Protein AF-A0A2D4NR99-F1 (afdb_monomer_lite)

Radius of gyration: 24.44 Å; chains: 1; bounding box: 65×51×47 Å

InterPro domains:
  IPR013087 Zinc finger C2H2-type [SM00355] (1-22)
  IPR013087 Zinc finger C2H2-type [SM00355] (32-54)
  IPR013087 Zinc finger C2H2-type [SM00355] (78-101)
  IPR013087 Zinc finger C2H2-type [SM00355] (124-149)
  IPR038861 Activity-dependent neuroprotector homeobox protein [PTHR15740] (1-154)
  IPR045762 ADNP, zinc finger domain [PF19627] (1-54)

Sequence (158 aa):
CSLCKFSSKFLNSFKNHLTRYHEDEMDQEIVVPCPECSFASQSKIVGKHLRMFHSKKKIQNYSVSGGMRQFRNDAVNFVCQKCQFTDMLYYNTKKHVLVSHFQNLISAYFEERPDESEENFTDHYCKKCNAFANSRDSLIYHVLTSEVHKDLENILGR

Organism: Micrurus surinamensis (NCBI:txid129470)

Secondary structure (DSSP, 8-state):
--SSS---SSHHHHHHHHHHHSHHHHSSS-EEE-SSSS-EEEHHHHHHHIIIII--S------SSS------S----EE-SSSS-EESSHHHHHHHHHHHH-HHHHHHHEEEEE-SSSTT-EEEEETTT--EESSHHHHHHHHHH-GGGHHHHHHHT-

pLDDT: mean 79.15, std 15.73, range [34.91, 93.81]

Foldseek 3Di:
DVVDPDDDPDPVVVVVCCCPPVVVVVQQPDWDAQPPDRDIGGPVVSVVVCVPPPPPPPPPDPPPDDDPDDPPDDLDWDAQPVDRDTDSDPLVSLLCLCPPPPVVVCVQQWDWDPDPPDPPQTWIAGPQPRDTDRDPVRSSVCCSPPPSNVVVVVVSVD

Structure (mmCIF, N/CA/C/O backbone):
data_AF-A0A2D4NR99-F1
#
_entry.id   AF-A0A2D4NR99-F1
#
loop_
_atom_site.group_PDB
_atom_site.id
_atom_site.type_symbol
_atom_site.label_atom_id
_atom_site.label_alt_id
_atom_site.label_comp_id
_atom_site.label_asym_id
_atom_site.label_entity_id
_atom_site.label_seq_id
_atom_site.pdbx_PDB_ins_code
_atom_site.Cartn_x
_atom_site.Cartn_y
_atom_site.Cartn_z
_atom_site.occupancy
_atom_site.B_iso_or_equiv
_atom_site.auth_seq_id
_atom_site.auth_comp_id
_atom_site.auth_asym_id
_atom_site.auth_atom_id
_atom_site.pdbx_PDB_model_num
ATOM 1 N N . CYS A 1 1 ? 38.330 -19.361 -7.297 1.00 85.00 1 CYS A N 1
ATOM 2 C CA . CYS A 1 1 ? 37.372 -18.245 -7.285 1.00 85.00 1 CYS A CA 1
ATOM 3 C C . CYS A 1 1 ? 37.623 -17.525 -5.972 1.00 85.00 1 CYS A C 1
ATOM 5 O O . CYS A 1 1 ? 37.909 -18.213 -5.002 1.00 85.00 1 CYS A O 1
ATOM 7 N N . SER A 1 2 ? 37.612 -16.196 -5.918 1.00 82.94 2 SER A N 1
ATOM 8 C CA . SER A 1 2 ? 37.765 -15.479 -4.640 1.00 82.94 2 SER A CA 1
ATOM 9 C C . SER A 1 2 ? 36.504 -15.555 -3.771 1.00 82.94 2 SER A C 1
ATOM 11 O O . SER A 1 2 ? 36.591 -15.359 -2.567 1.00 82.94 2 SER A O 1
ATOM 13 N N . LEU A 1 3 ? 35.358 -15.884 -4.375 1.00 83.25 3 LEU A N 1
ATOM 14 C CA . LEU A 1 3 ? 34.034 -15.881 -3.746 1.00 83.25 3 LEU A CA 1
ATOM 15 C C . LEU A 1 3 ? 33.582 -17.286 -3.297 1.00 83.25 3 LEU A C 1
ATOM 17 O O . LEU A 1 3 ? 32.633 -17.427 -2.533 1.00 83.25 3 LEU A O 1
ATOM 21 N N . CYS A 1 4 ? 34.259 -18.356 -3.744 1.00 89.25 4 CYS A N 1
ATOM 22 C CA . CYS A 1 4 ? 33.939 -19.734 -3.354 1.00 89.25 4 CYS A CA 1
ATOM 23 C C . CYS A 1 4 ? 35.107 -20.720 -3.571 1.00 89.25 4 CYS A C 1
ATOM 25 O O . CYS A 1 4 ? 36.146 -20.382 -4.139 1.00 89.25 4 CYS A O 1
ATOM 27 N N . LYS A 1 5 ? 34.915 -21.991 -3.183 1.00 92.94 5 LYS A N 1
ATOM 28 C CA . LYS A 1 5 ? 35.934 -23.063 -3.261 1.00 92.94 5 LYS A CA 1
ATOM 29 C C . LYS A 1 5 ? 36.246 -23.568 -4.683 1.00 92.94 5 LYS A C 1
ATOM 31 O O . LYS A 1 5 ? 37.073 -24.464 -4.841 1.00 92.94 5 LYS A O 1
ATOM 36 N N . PHE A 1 6 ? 35.602 -23.037 -5.724 1.00 92.62 6 PHE A N 1
ATOM 37 C CA . PHE A 1 6 ? 35.826 -23.477 -7.104 1.00 92.62 6 PHE A CA 1
ATOM 38 C C . PHE A 1 6 ? 37.226 -23.100 -7.615 1.00 92.62 6 PHE A C 1
ATOM 40 O O . PHE A 1 6 ? 37.664 -21.954 -7.482 1.00 92.62 6 PHE A O 1
ATOM 47 N N . SER A 1 7 ? 37.904 -24.029 -8.291 1.00 92.56 7 SER A N 1
ATOM 48 C CA . SER A 1 7 ? 39.161 -23.777 -9.006 1.00 92.56 7 SER A CA 1
ATOM 49 C C . SER A 1 7 ? 39.145 -24.440 -10.385 1.00 92.56 7 SER A C 1
ATOM 51 O O . SER A 1 7 ? 38.479 -25.451 -10.597 1.00 92.56 7 SER A O 1
ATOM 53 N N . SER A 1 8 ? 39.853 -23.855 -11.351 1.00 91.69 8 SER A N 1
ATOM 54 C CA . SER A 1 8 ? 39.979 -24.416 -12.697 1.00 91.69 8 SER A CA 1
ATOM 55 C C . SER A 1 8 ? 41.326 -24.053 -13.312 1.00 91.69 8 SER A C 1
ATOM 57 O O . SER A 1 8 ? 41.854 -22.974 -13.056 1.00 91.69 8 SER A O 1
ATOM 59 N N . LYS A 1 9 ? 41.859 -24.952 -14.147 1.00 92.44 9 LYS A N 1
ATOM 60 C CA . LYS A 1 9 ? 43.091 -24.742 -14.924 1.00 92.44 9 LYS A CA 1
ATOM 61 C C . LYS A 1 9 ? 42.851 -23.988 -16.238 1.00 92.44 9 LYS A C 1
ATOM 63 O O . LYS A 1 9 ? 43.808 -23.549 -16.865 1.00 92.44 9 LYS A O 1
ATOM 68 N N . PHE A 1 10 ? 41.593 -23.838 -16.665 1.00 92.31 10 PHE A N 1
ATOM 69 C CA . PHE A 1 10 ? 41.235 -23.204 -17.934 1.00 92.31 10 PHE A CA 1
ATOM 70 C C . PHE A 1 10 ? 40.494 -21.888 -17.705 1.00 92.31 10 PHE A C 1
ATOM 72 O O . PHE A 1 10 ? 39.453 -21.854 -17.044 1.00 92.31 10 PHE A O 1
ATOM 79 N N . LEU A 1 11 ? 40.973 -20.816 -18.342 1.00 86.81 11 LEU A N 1
ATOM 80 C CA . LEU A 1 11 ? 40.380 -19.481 -18.221 1.00 86.81 11 LEU A CA 1
ATOM 81 C C . LEU A 1 11 ? 38.900 -19.454 -18.637 1.00 86.81 11 LEU A C 1
ATOM 83 O O . LEU A 1 11 ? 38.093 -18.806 -17.979 1.00 86.81 11 LEU A O 1
ATOM 87 N N . ASN A 1 12 ? 38.517 -20.187 -19.687 1.00 87.25 12 ASN A N 1
ATOM 88 C CA . ASN A 1 12 ? 37.127 -20.219 -20.154 1.00 87.25 12 ASN A CA 1
ATOM 89 C C . ASN A 1 12 ? 36.177 -20.882 -19.141 1.00 87.25 12 ASN A C 1
ATOM 91 O O . ASN A 1 12 ? 35.081 -20.389 -18.894 1.00 87.25 12 ASN A O 1
ATOM 95 N N . SER A 1 13 ? 36.622 -21.970 -18.502 1.00 87.50 13 SER A N 1
ATOM 96 C CA . SER A 1 13 ? 35.863 -22.626 -17.429 1.00 87.50 13 SER A CA 1
ATOM 97 C C . SER A 1 13 ? 35.730 -21.724 -16.203 1.00 87.50 13 SER A C 1
ATOM 99 O O . SER A 1 13 ? 34.676 -21.696 -15.573 1.00 87.50 13 SER A O 1
ATOM 101 N N . PHE A 1 14 ? 36.769 -20.943 -15.898 1.00 87.69 14 PHE A N 1
ATOM 102 C CA . PHE A 1 14 ? 36.736 -19.959 -14.822 1.00 87.69 14 PHE A CA 1
ATOM 103 C C . PHE A 1 14 ? 35.761 -18.804 -15.114 1.00 87.69 14 PHE A C 1
ATOM 105 O O . PHE A 1 14 ? 34.932 -18.488 -14.266 1.00 87.69 14 PHE A O 1
ATOM 112 N N . LYS A 1 15 ? 35.774 -18.242 -16.332 1.00 83.75 15 LYS A N 1
ATOM 113 C CA . LYS A 1 15 ? 34.815 -17.206 -16.770 1.00 83.75 15 LYS A CA 1
ATOM 114 C C . LYS A 1 15 ? 33.364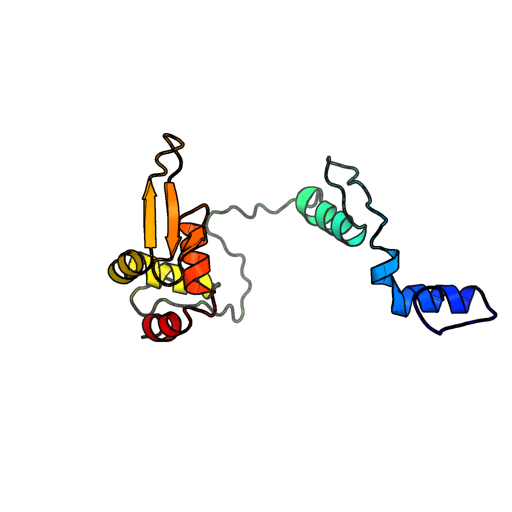 -17.699 -16.747 1.00 83.75 15 LYS A C 1
ATOM 116 O O . LYS A 1 15 ? 32.481 -16.996 -16.265 1.00 83.75 15 LYS A O 1
ATOM 121 N N . ASN A 1 16 ? 33.115 -18.920 -17.223 1.00 86.00 16 ASN A N 1
ATOM 122 C CA . ASN A 1 16 ? 31.781 -19.526 -17.180 1.00 86.00 16 ASN A CA 1
ATOM 123 C C . ASN A 1 16 ? 31.308 -19.796 -15.738 1.00 86.00 16 ASN A C 1
ATOM 125 O O . ASN A 1 16 ? 30.123 -19.709 -15.448 1.00 86.00 16 ASN A O 1
ATOM 129 N N . HIS A 1 17 ? 32.218 -20.114 -14.815 1.00 91.12 17 HIS A N 1
ATOM 130 C CA . HIS A 1 17 ? 31.876 -20.249 -13.400 1.00 91.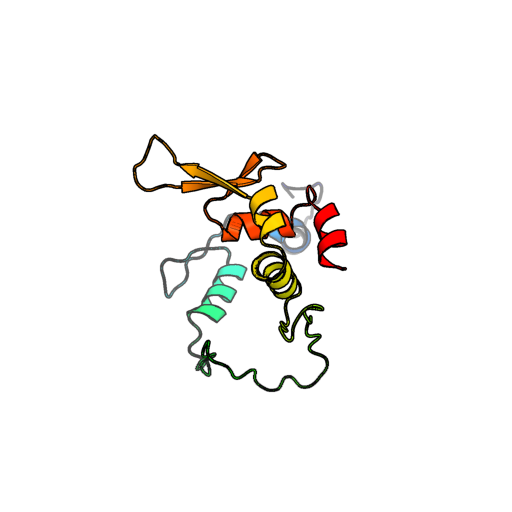12 17 HIS A CA 1
ATOM 131 C C . HIS A 1 17 ? 31.462 -18.906 -12.780 1.00 91.12 17 HIS A C 1
ATOM 133 O O . HIS A 1 17 ? 30.417 -18.843 -12.138 1.00 91.12 17 HIS A O 1
ATOM 139 N N . LEU A 1 18 ? 32.232 -17.838 -13.014 1.00 82.62 18 LEU A N 1
ATOM 140 C CA . LEU A 1 18 ? 31.900 -16.503 -12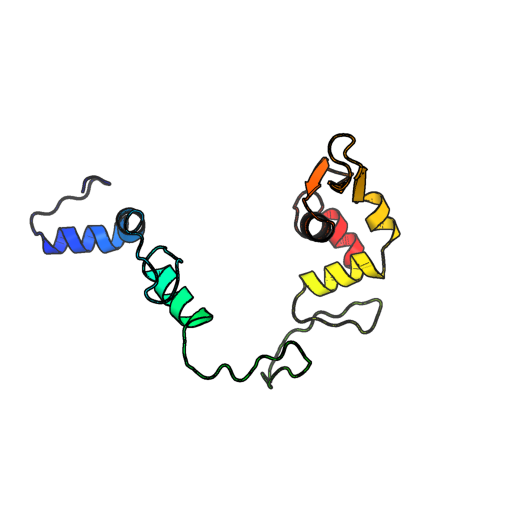.504 1.00 82.62 18 LEU A CA 1
ATOM 141 C C . LEU A 1 18 ? 30.538 -16.028 -13.023 1.00 82.62 18 LEU A C 1
ATOM 143 O O . LEU A 1 18 ? 29.691 -15.634 -12.236 1.00 82.62 18 LEU A O 1
ATOM 147 N N . THR A 1 19 ? 30.291 -16.169 -14.325 1.00 78.75 19 THR A N 1
ATOM 148 C CA . THR A 1 19 ? 29.010 -15.783 -14.946 1.00 78.75 19 THR A CA 1
ATOM 149 C C . THR A 1 19 ? 27.821 -16.636 -14.513 1.00 78.75 19 THR A C 1
ATOM 151 O O . THR A 1 19 ? 26.706 -16.160 -14.551 1.00 78.75 19 THR A O 1
ATOM 154 N N . ARG A 1 20 ? 27.995 -17.895 -14.096 1.00 80.31 20 ARG A N 1
ATOM 155 C CA . ARG A 1 20 ? 26.848 -18.732 -13.685 1.00 80.31 20 ARG A CA 1
ATOM 156 C C . ARG A 1 20 ? 26.511 -18.659 -12.205 1.00 80.31 20 ARG A C 1
ATOM 158 O O . ARG A 1 20 ? 25.369 -18.912 -11.841 1.00 80.31 20 ARG A O 1
ATOM 165 N N . TYR A 1 21 ? 27.510 -18.412 -11.366 1.00 81.62 21 TYR A N 1
ATOM 166 C CA . TYR A 1 21 ? 27.379 -18.546 -9.914 1.00 81.62 21 TYR A CA 1
ATOM 167 C C . TYR A 1 21 ? 27.601 -17.235 -9.165 1.00 81.62 21 TYR A C 1
ATOM 169 O O . TYR A 1 21 ? 27.222 -17.146 -8.004 1.00 81.62 21 TYR A O 1
ATOM 177 N N . HIS A 1 22 ? 28.201 -16.240 -9.820 1.00 83.06 22 HIS A N 1
ATOM 178 C CA . HIS A 1 22 ? 28.567 -14.957 -9.230 1.00 83.06 22 HIS A CA 1
ATOM 179 C C . HIS A 1 22 ? 28.227 -13.774 -10.162 1.00 83.06 22 HIS A C 1
ATOM 181 O O . HIS A 1 22 ? 28.776 -12.693 -9.975 1.00 83.06 22 HIS A O 1
ATOM 187 N N . GLU A 1 23 ? 27.348 -13.950 -11.169 1.00 65.31 23 GLU A N 1
ATOM 188 C CA . GLU A 1 23 ? 26.943 -12.862 -12.090 1.00 65.31 23 GLU A CA 1
ATOM 189 C C . GLU A 1 23 ? 26.413 -11.663 -11.304 1.00 65.31 23 GLU A C 1
ATOM 191 O O . GLU A 1 23 ? 26.824 -10.530 -11.538 1.00 65.31 23 GLU A O 1
ATOM 196 N N . ASP A 1 24 ? 25.578 -11.945 -10.299 1.00 58.62 24 ASP A N 1
ATOM 197 C CA . ASP A 1 24 ? 24.974 -10.934 -9.440 1.00 58.62 24 ASP A CA 1
ATOM 198 C C . ASP A 1 24 ? 26.012 -10.192 -8.587 1.00 58.62 24 ASP A C 1
ATOM 200 O O . ASP A 1 24 ? 25.815 -9.020 -8.297 1.00 58.62 24 ASP A O 1
ATOM 204 N N . GLU A 1 25 ? 27.126 -10.824 -8.200 1.00 56.66 25 GLU A N 1
ATOM 205 C CA . GLU A 1 25 ? 28.197 -10.200 -7.400 1.00 56.66 25 GLU A CA 1
ATOM 206 C C . GLU A 1 25 ? 29.191 -9.415 -8.272 1.00 56.66 25 GLU A C 1
ATOM 208 O O . GLU A 1 25 ? 29.762 -8.427 -7.819 1.00 56.66 25 GLU A O 1
ATOM 213 N N . MET A 1 26 ? 29.375 -9.814 -9.535 1.00 56.12 26 MET A N 1
ATOM 214 C CA . MET A 1 26 ? 30.313 -9.180 -10.468 1.00 56.12 26 MET A CA 1
ATOM 215 C C . MET A 1 26 ? 29.710 -7.954 -11.183 1.00 56.12 26 MET A C 1
ATOM 217 O O . MET A 1 26 ? 30.441 -7.027 -11.529 1.00 56.12 26 MET A O 1
ATOM 221 N N . ASP A 1 27 ? 28.386 -7.928 -11.372 1.00 55.97 27 ASP A N 1
ATOM 222 C CA . ASP A 1 27 ? 27.641 -6.807 -11.973 1.00 55.97 27 ASP A CA 1
ATOM 223 C C . ASP A 1 27 ? 27.285 -5.692 -10.965 1.00 55.97 27 ASP A C 1
ATOM 225 O O . ASP A 1 27 ? 26.773 -4.640 -11.359 1.00 55.97 27 ASP A O 1
ATOM 229 N N . GLN A 1 28 ? 27.534 -5.889 -9.665 1.00 55.88 28 GLN A N 1
ATOM 230 C CA . GLN A 1 28 ? 27.124 -4.942 -8.620 1.00 55.88 28 GLN A CA 1
ATOM 231 C C . GLN A 1 28 ? 27.897 -3.612 -8.641 1.00 55.88 28 GLN A C 1
ATOM 233 O O . GLN A 1 28 ? 27.351 -2.601 -8.202 1.00 55.88 28 GLN A O 1
ATOM 238 N N . GLU A 1 29 ? 29.114 -3.577 -9.193 1.00 57.84 29 GLU A N 1
ATOM 239 C CA . GLU A 1 29 ? 29.962 -2.373 -9.178 1.00 57.84 29 GLU A CA 1
ATOM 240 C C . GLU A 1 29 ? 29.916 -1.546 -10.475 1.00 57.84 29 GLU A C 1
ATOM 242 O O . GLU A 1 29 ? 30.295 -0.374 -10.471 1.00 57.84 29 GLU A O 1
ATOM 247 N N . ILE A 1 30 ? 29.427 -2.103 -11.592 1.00 70.50 30 ILE A N 1
ATOM 248 C CA . ILE A 1 30 ? 29.452 -1.404 -12.887 1.00 70.50 30 ILE A CA 1
ATOM 249 C C . ILE A 1 30 ? 28.123 -0.693 -13.132 1.00 70.50 30 ILE A C 1
ATOM 251 O O . ILE A 1 30 ? 27.167 -1.228 -13.701 1.00 70.50 30 ILE A O 1
ATOM 255 N N . VAL A 1 31 ? 28.094 0.570 -12.725 1.00 81.31 31 VAL A N 1
ATOM 256 C CA . VAL A 1 31 ? 27.015 1.502 -13.042 1.00 81.31 31 VAL A CA 1
ATOM 257 C C . VAL A 1 31 ? 27.269 2.097 -14.426 1.00 81.31 31 VAL A C 1
ATOM 259 O O . VAL A 1 31 ? 28.327 2.663 -14.689 1.00 81.31 31 VAL A O 1
ATOM 262 N N . VAL A 1 32 ? 26.297 1.981 -15.325 1.00 86.75 32 VAL A N 1
ATOM 263 C CA . VAL A 1 32 ? 26.349 2.551 -16.674 1.00 86.75 32 VAL A CA 1
ATOM 264 C C . VAL A 1 32 ? 25.426 3.776 -16.720 1.00 86.75 32 VAL A C 1
ATOM 266 O O . VAL A 1 32 ? 24.280 3.693 -16.270 1.00 86.75 32 VAL A O 1
ATOM 269 N N . PRO A 1 33 ? 25.879 4.931 -17.234 1.00 91.56 33 PRO A N 1
ATOM 270 C CA . PRO A 1 33 ? 25.006 6.081 -17.430 1.00 91.56 33 PRO A CA 1
ATOM 271 C C . PRO A 1 33 ? 24.061 5.867 -18.620 1.00 91.56 33 PRO A C 1
ATOM 273 O O . PRO A 1 33 ? 24.405 5.228 -19.616 1.00 91.56 33 PRO A O 1
ATOM 276 N N . CYS A 1 34 ? 22.861 6.432 -18.533 1.00 93.00 34 CYS A N 1
ATOM 277 C CA . CYS A 1 34 ? 21.955 6.565 -19.661 1.00 93.00 34 CYS A CA 1
ATOM 278 C C . CYS A 1 34 ? 22.552 7.557 -20.676 1.00 93.00 34 CYS A C 1
ATOM 280 O O . CYS A 1 34 ? 22.995 8.634 -20.285 1.00 93.00 34 CYS A O 1
ATOM 282 N N . PRO A 1 35 ? 22.543 7.248 -21.983 1.00 90.50 35 PRO A N 1
ATOM 283 C CA . PRO A 1 35 ? 23.040 8.168 -23.006 1.00 90.50 35 PRO A CA 1
ATOM 284 C C . PRO A 1 35 ? 22.132 9.386 -23.250 1.00 90.50 35 PRO A C 1
ATOM 286 O O . PRO A 1 35 ? 22.558 10.319 -23.923 1.00 90.50 35 PRO A O 1
ATOM 289 N N . GLU A 1 36 ? 20.888 9.380 -22.757 1.00 87.88 36 GLU A N 1
ATOM 290 C CA . GLU A 1 36 ? 19.889 10.419 -23.060 1.00 87.88 36 GLU A CA 1
ATOM 291 C C . GLU A 1 36 ? 19.512 11.309 -21.865 1.00 87.88 36 GLU A C 1
ATOM 293 O O . GLU A 1 36 ? 18.900 12.360 -22.056 1.00 87.88 36 GLU A O 1
ATOM 298 N N . CYS A 1 37 ? 19.856 10.923 -20.634 1.00 92.19 37 CYS A N 1
ATOM 299 C CA . CYS A 1 37 ? 19.607 11.735 -19.444 1.00 92.19 37 CYS A CA 1
ATOM 300 C C . CYS A 1 37 ? 20.594 11.407 -18.316 1.00 92.19 37 CYS A C 1
ATOM 302 O O . CYS A 1 37 ? 21.402 10.490 -18.419 1.00 92.19 37 CYS A O 1
ATOM 304 N N . SER A 1 38 ? 20.504 12.136 -17.205 1.00 92.12 38 SER A N 1
ATOM 305 C CA . SER A 1 38 ? 21.372 11.999 -16.028 1.00 92.12 38 SER A CA 1
ATOM 306 C C . SER A 1 38 ? 21.139 10.731 -15.183 1.00 92.12 38 SER A C 1
ATOM 308 O O . SER A 1 38 ? 21.747 10.582 -14.126 1.00 92.12 38 SER A O 1
ATOM 310 N N . PHE A 1 39 ? 20.283 9.802 -15.621 1.00 91.38 39 PHE A N 1
ATOM 311 C CA . PHE A 1 39 ? 20.063 8.522 -14.942 1.00 91.38 39 PHE A CA 1
ATOM 312 C C . PHE A 1 39 ? 21.266 7.580 -15.118 1.00 91.38 39 PHE A C 1
ATOM 314 O O . PHE A 1 39 ? 21.731 7.393 -16.236 1.00 91.38 39 PHE A O 1
ATOM 321 N N . ALA A 1 40 ? 21.733 6.920 -14.054 1.00 90.94 40 ALA A N 1
ATOM 322 C CA . ALA A 1 40 ? 22.776 5.892 -14.120 1.00 90.94 40 ALA A CA 1
ATOM 323 C C . ALA A 1 40 ? 22.415 4.705 -13.220 1.00 90.94 40 ALA A C 1
ATOM 325 O O . ALA A 1 40 ? 21.970 4.887 -12.088 1.00 90.94 40 ALA A O 1
ATOM 326 N N . SER A 1 41 ? 22.566 3.481 -13.726 1.00 87.50 41 SER A N 1
ATOM 327 C CA . SER A 1 41 ? 22.274 2.257 -12.970 1.00 87.50 41 SER A CA 1
ATOM 328 C C . SER A 1 41 ? 22.974 1.045 -13.596 1.00 87.50 41 SER A C 1
ATOM 330 O O . SER A 1 41 ? 23.746 1.186 -14.540 1.00 87.50 41 SER A O 1
ATOM 332 N N . GLN A 1 42 ? 22.701 -0.163 -13.109 1.00 85.44 42 GLN A N 1
ATOM 333 C CA . GLN A 1 42 ? 23.182 -1.393 -13.741 1.00 85.44 42 GLN A CA 1
ATOM 334 C C . GLN A 1 42 ? 22.703 -1.488 -15.196 1.00 85.44 42 GLN A C 1
ATOM 336 O O . GLN A 1 42 ? 21.591 -1.068 -15.530 1.00 85.44 42 GLN A O 1
ATOM 341 N N . SER A 1 43 ? 23.508 -2.105 -16.062 1.00 83.12 43 SER A N 1
ATOM 342 C CA . SER A 1 43 ? 23.241 -2.231 -17.505 1.00 83.12 43 SER A CA 1
ATOM 343 C C . SER A 1 43 ? 21.829 -2.757 -17.828 1.00 83.12 43 SER A C 1
ATOM 345 O O . SER A 1 43 ? 21.122 -2.185 -18.664 1.00 83.12 43 SER A O 1
ATOM 347 N N . LYS A 1 44 ? 21.370 -3.790 -17.104 1.00 80.75 44 LYS A N 1
ATOM 348 C CA . LYS A 1 44 ? 20.020 -4.377 -17.211 1.00 80.75 44 LYS A CA 1
ATOM 349 C C . LYS A 1 44 ? 18.920 -3.341 -16.921 1.00 80.75 44 LYS A C 1
ATOM 351 O O . LYS A 1 44 ? 17.908 -3.285 -17.624 1.00 80.75 44 LYS A O 1
ATOM 356 N N . ILE A 1 45 ? 19.133 -2.484 -15.923 1.00 84.00 45 ILE A N 1
ATOM 357 C CA . ILE A 1 45 ? 18.194 -1.436 -15.497 1.00 84.00 45 ILE A CA 1
ATOM 358 C C . ILE A 1 45 ? 18.205 -0.268 -16.487 1.00 84.00 45 ILE A C 1
ATOM 360 O O . ILE A 1 45 ? 17.140 0.201 -16.888 1.00 84.00 45 ILE A O 1
ATOM 364 N N . VAL A 1 46 ? 19.382 0.155 -16.954 1.00 87.19 46 VAL A N 1
ATOM 365 C CA . VAL A 1 46 ? 19.533 1.222 -17.960 1.00 87.19 46 VAL A CA 1
ATOM 366 C C . VAL A 1 46 ? 18.852 0.836 -19.273 1.00 87.19 46 VAL A C 1
ATOM 368 O O . VAL A 1 46 ? 18.137 1.649 -19.854 1.00 87.19 46 VAL A O 1
ATOM 371 N N . GLY A 1 47 ? 18.965 -0.424 -19.706 1.00 86.31 47 GLY A N 1
ATOM 372 C CA . GLY A 1 47 ? 18.251 -0.926 -20.885 1.00 86.31 47 GLY A CA 1
ATOM 373 C C . GLY A 1 47 ? 16.723 -0.845 -20.748 1.00 86.31 47 GLY A C 1
ATOM 374 O O . GLY A 1 47 ? 16.022 -0.500 -21.704 1.00 86.31 47 GLY A O 1
ATOM 375 N N . LYS A 1 48 ? 16.185 -1.108 -19.550 1.00 86.19 48 LYS A N 1
ATOM 376 C CA . LYS A 1 48 ? 14.752 -0.942 -19.257 1.00 86.19 48 LYS A CA 1
ATOM 377 C C . LYS A 1 48 ? 14.353 0.534 -19.212 1.00 86.19 48 LYS A C 1
ATOM 379 O O . LYS A 1 48 ? 13.340 0.898 -19.804 1.00 86.19 48 LYS A O 1
ATOM 384 N N . HIS A 1 49 ? 15.158 1.375 -18.569 1.00 90.94 49 HIS A N 1
ATOM 385 C CA . HIS A 1 49 ? 14.969 2.823 -18.522 1.00 90.94 49 HIS A CA 1
ATOM 386 C C . HIS A 1 49 ? 14.915 3.430 -19.938 1.00 90.94 49 HIS A C 1
ATOM 388 O O . HIS A 1 49 ? 13.947 4.110 -20.273 1.00 90.94 49 HIS A O 1
ATOM 394 N N . LEU A 1 50 ? 15.860 3.081 -20.819 1.00 88.62 50 LEU A N 1
ATOM 395 C CA . LEU A 1 50 ? 15.848 3.495 -22.227 1.00 88.62 50 LEU A CA 1
ATOM 396 C C . LEU A 1 50 ? 14.573 3.045 -22.953 1.00 88.62 50 LEU A C 1
ATOM 398 O O . LEU A 1 50 ? 13.995 3.787 -23.748 1.00 88.62 50 LEU A O 1
ATOM 402 N N . ARG A 1 51 ? 14.083 1.834 -22.660 1.00 86.31 51 ARG A N 1
ATOM 403 C CA . ARG A 1 51 ? 12.835 1.339 -23.250 1.00 86.31 51 ARG A CA 1
ATOM 404 C C . ARG A 1 51 ? 11.609 2.142 -22.807 1.00 86.31 51 ARG A C 1
ATOM 406 O O . ARG A 1 51 ? 10.694 2.340 -23.597 1.00 86.31 51 ARG A O 1
ATOM 413 N N . MET A 1 52 ? 11.570 2.553 -21.546 1.00 83.31 52 MET A N 1
ATOM 414 C CA . MET A 1 52 ? 10.395 3.188 -20.950 1.00 83.31 52 MET A CA 1
ATOM 415 C C . MET A 1 52 ? 10.334 4.692 -21.213 1.00 83.31 52 MET A C 1
ATOM 417 O O . MET A 1 52 ? 9.261 5.202 -21.515 1.00 83.31 52 MET A O 1
ATOM 421 N N . PHE A 1 53 ? 11.468 5.385 -21.115 1.00 86.44 53 PHE A N 1
ATOM 422 C CA . PHE A 1 53 ? 11.510 6.851 -21.110 1.00 86.44 53 PHE A CA 1
ATOM 423 C C . PHE A 1 53 ? 12.049 7.450 -22.412 1.00 86.44 53 PHE A C 1
ATOM 425 O O . PHE A 1 53 ? 11.723 8.585 -22.742 1.00 86.44 53 PHE A O 1
ATOM 432 N N . HIS A 1 54 ? 12.819 6.672 -23.177 1.00 88.75 54 HIS A N 1
ATOM 433 C CA . HIS A 1 54 ? 13.568 7.158 -24.342 1.00 88.75 54 HIS A CA 1
ATOM 434 C C . HIS A 1 54 ? 13.222 6.434 -25.652 1.00 88.75 54 HIS A C 1
ATOM 436 O O . HIS A 1 54 ? 13.667 6.806 -26.738 1.00 88.75 54 HIS A O 1
ATOM 442 N N . SER A 1 55 ? 12.376 5.401 -25.606 1.00 80.69 55 SER A N 1
ATOM 443 C CA . SER A 1 55 ? 11.950 4.724 -26.827 1.00 80.69 55 SER A CA 1
ATOM 444 C C . SER A 1 55 ? 11.071 5.630 -27.674 1.00 80.69 55 SER A C 1
ATOM 446 O O . SER A 1 55 ? 9.895 5.822 -27.389 1.00 80.69 55 SER A O 1
ATOM 448 N N . LYS A 1 56 ? 11.609 6.064 -28.819 1.00 66.19 56 LYS A N 1
ATOM 449 C CA . LYS A 1 56 ? 10.890 6.762 -29.903 1.00 66.19 56 LYS A CA 1
ATOM 450 C C . LYS A 1 56 ? 9.841 5.895 -30.615 1.00 66.19 56 LYS A C 1
ATOM 452 O O . LYS A 1 56 ? 9.386 6.233 -31.708 1.00 66.19 56 LYS A O 1
ATOM 457 N N . LYS A 1 57 ? 9.436 4.759 -30.036 1.00 61.00 57 LYS A N 1
ATOM 458 C CA . LYS A 1 57 ? 8.198 4.107 -30.459 1.00 61.00 57 LYS A CA 1
ATOM 459 C C . LYS A 1 57 ? 7.099 5.062 -30.047 1.00 61.00 57 LYS A C 1
ATOM 461 O O . LYS A 1 57 ? 6.968 5.311 -28.857 1.00 61.00 57 LYS A O 1
ATOM 466 N N . LYS A 1 58 ? 6.363 5.605 -31.027 1.00 51.25 58 LYS A N 1
ATOM 467 C CA . LYS A 1 58 ? 5.145 6.385 -30.792 1.00 51.25 58 LYS A CA 1
ATOM 468 C C . LYS A 1 58 ? 4.364 5.666 -29.704 1.00 51.25 58 LYS A C 1
ATOM 470 O O . LYS A 1 58 ? 3.762 4.623 -29.965 1.00 51.25 58 LYS A O 1
ATOM 475 N N . ILE A 1 59 ? 4.440 6.204 -28.490 1.00 50.19 59 ILE A N 1
ATOM 476 C CA . ILE A 1 59 ? 3.517 5.894 -27.424 1.00 50.19 59 ILE A CA 1
ATOM 477 C C . ILE A 1 59 ? 2.200 6.259 -28.081 1.00 50.19 59 ILE A C 1
ATOM 479 O O . ILE A 1 59 ? 1.917 7.431 -28.318 1.00 50.19 59 ILE A O 1
ATOM 483 N N . GLN A 1 60 ? 1.452 5.255 -28.534 1.00 44.16 60 GLN A N 1
ATOM 484 C CA . GLN A 1 60 ? 0.042 5.475 -28.753 1.00 44.16 60 GLN A CA 1
ATOM 485 C C . GLN A 1 60 ? -0.444 5.918 -27.390 1.00 44.16 60 GLN A C 1
ATOM 487 O O . GLN A 1 60 ? -0.463 5.096 -26.477 1.00 44.16 60 GLN A O 1
ATOM 492 N N . ASN A 1 61 ? -0.647 7.232 -27.275 1.00 39.62 61 ASN A N 1
ATOM 493 C CA . ASN A 1 61 ? -0.952 7.947 -26.054 1.00 39.62 61 ASN A CA 1
ATOM 494 C C . ASN A 1 61 ? -1.813 7.047 -25.174 1.00 39.62 61 ASN A C 1
ATOM 496 O O . ASN A 1 61 ? -2.974 6.797 -25.498 1.00 39.62 61 ASN A O 1
ATOM 500 N N . TYR A 1 62 ? -1.234 6.518 -24.095 1.00 38.44 62 TYR A N 1
ATOM 501 C CA . TYR A 1 62 ? -2.046 6.087 -22.972 1.00 38.44 62 TYR A CA 1
ATOM 502 C C . TYR A 1 62 ? -2.457 7.396 -22.309 1.00 38.44 62 TYR A C 1
ATOM 504 O O . TYR A 1 62 ? -1.820 7.884 -21.381 1.00 38.44 62 TYR A O 1
ATOM 512 N N . SER A 1 63 ? -3.457 8.046 -22.909 1.00 34.91 63 SER A N 1
ATOM 513 C CA . SER A 1 63 ? -4.205 9.094 -22.247 1.00 34.91 63 SER A CA 1
ATOM 514 C C . SER A 1 63 ? -4.695 8.504 -20.935 1.00 34.91 63 SER A C 1
ATOM 516 O O . SER A 1 63 ? -5.319 7.442 -20.921 1.00 34.91 63 SER A O 1
ATOM 518 N N . VAL A 1 64 ? -4.440 9.197 -19.830 1.00 42.12 64 VAL A N 1
ATOM 519 C CA . VAL A 1 64 ? -5.025 8.901 -18.513 1.00 42.12 64 VAL A CA 1
ATOM 520 C C . VAL A 1 64 ? -6.508 9.319 -18.505 1.00 42.12 64 VAL A C 1
ATOM 522 O O . VAL A 1 64 ? -7.029 9.929 -17.581 1.00 42.12 64 VAL A O 1
ATOM 525 N N . SER A 1 65 ? -7.207 9.040 -19.600 1.00 41.41 65 SER A N 1
ATOM 526 C CA . SER A 1 65 ? -8.595 9.386 -19.859 1.00 41.41 65 SER A CA 1
ATOM 527 C C . SER A 1 65 ? -9.203 8.204 -20.598 1.00 41.41 65 SER A C 1
ATOM 529 O O . SER A 1 65 ? -8.639 7.740 -21.589 1.00 41.41 65 SER A O 1
ATOM 531 N N . GLY A 1 66 ? -10.291 7.689 -20.022 1.00 43.44 66 GLY A N 1
ATOM 532 C CA . GLY A 1 66 ? -10.938 6.407 -20.294 1.00 43.44 66 GLY A CA 1
ATOM 533 C C . GLY A 1 66 ? -10.792 5.855 -21.710 1.00 43.44 66 GLY A C 1
ATOM 534 O O . GLY A 1 66 ? -11.165 6.485 -22.693 1.00 43.44 66 GLY A O 1
ATOM 535 N N . GLY A 1 67 ? -10.289 4.627 -21.799 1.00 39.66 67 GLY A N 1
ATOM 536 C CA . GLY A 1 67 ? -10.189 3.919 -23.068 1.00 39.66 67 GLY A CA 1
ATOM 537 C C . GLY A 1 67 ? -9.254 2.729 -22.985 1.00 39.66 67 GLY A C 1
ATOM 538 O O . GLY A 1 67 ? -8.281 2.657 -23.733 1.00 39.66 67 GLY A O 1
ATOM 539 N N . MET A 1 68 ? -9.523 1.808 -22.053 1.00 42.88 68 MET A N 1
ATOM 540 C CA . MET A 1 68 ? -8.838 0.521 -22.007 1.00 42.88 68 MET A CA 1
ATOM 541 C C . MET A 1 68 ? -9.035 -0.179 -23.351 1.00 42.88 68 MET A C 1
ATOM 543 O O . MET A 1 68 ? -10.138 -0.583 -23.723 1.00 42.88 68 MET A O 1
ATOM 547 N N . ARG A 1 69 ? -7.939 -0.274 -24.102 1.00 44.56 69 ARG A N 1
ATOM 548 C CA . ARG A 1 69 ? -7.856 -1.076 -25.315 1.00 44.56 69 ARG A CA 1
ATOM 549 C C . ARG A 1 69 ? -8.233 -2.499 -24.955 1.00 44.56 69 ARG A C 1
ATOM 551 O O . ARG A 1 69 ? -7.795 -3.033 -23.941 1.00 44.56 69 ARG A O 1
ATOM 558 N N . GLN A 1 70 ? -9.061 -3.065 -25.816 1.00 45.81 70 GLN A N 1
ATOM 559 C CA . GLN A 1 70 ? -9.621 -4.398 -25.736 1.00 45.81 70 GLN A CA 1
ATOM 560 C C . GLN A 1 70 ? -8.533 -5.471 -25.576 1.00 45.81 70 GLN A C 1
ATOM 562 O O . GLN A 1 70 ? -8.104 -6.090 -26.543 1.00 45.81 70 GLN A O 1
ATOM 567 N N . PHE A 1 71 ? -8.136 -5.743 -24.338 1.00 43.91 71 PHE A N 1
ATOM 568 C CA . PHE A 1 71 ? -7.749 -7.081 -23.925 1.00 43.91 71 PHE A CA 1
ATOM 569 C C . PHE A 1 71 ? -9.042 -7.800 -23.545 1.00 43.91 71 PHE A C 1
ATOM 571 O O . PHE A 1 71 ? -9.444 -7.833 -22.386 1.00 43.91 71 PHE A O 1
ATOM 578 N N . ARG A 1 72 ? -9.760 -8.329 -24.542 1.00 53.78 72 ARG A N 1
ATOM 579 C CA . ARG A 1 72 ? -10.759 -9.358 -24.252 1.00 53.78 72 ARG A CA 1
ATOM 580 C C . ARG A 1 72 ? -9.993 -10.623 -23.880 1.00 53.78 72 ARG A C 1
ATOM 582 O O . ARG A 1 72 ? -9.382 -11.233 -24.753 1.00 53.78 72 ARG A O 1
ATOM 589 N N . ASN A 1 73 ? -9.970 -10.935 -22.588 1.00 49.50 73 ASN A N 1
ATOM 590 C CA . ASN A 1 73 ? -10.531 -12.150 -21.981 1.00 49.50 73 ASN A CA 1
ATOM 591 C C . ASN A 1 73 ? -9.976 -12.273 -20.546 1.00 49.50 73 ASN A C 1
ATOM 593 O O . ASN A 1 73 ? -8.765 -12.302 -20.355 1.00 49.50 73 ASN A O 1
ATOM 597 N N . ASP A 1 74 ? -10.882 -12.276 -19.563 1.00 56.50 74 ASP A N 1
ATOM 598 C CA . ASP A 1 74 ? -10.631 -12.454 -18.119 1.00 56.50 74 ASP A CA 1
ATOM 599 C C . ASP A 1 74 ? -9.775 -11.401 -17.397 1.00 56.50 74 ASP A C 1
ATOM 601 O O . ASP A 1 74 ? -8.975 -11.702 -16.511 1.00 56.50 74 ASP A O 1
ATOM 605 N N . ALA A 1 75 ? -9.999 -10.118 -17.687 1.00 62.44 75 ALA A N 1
ATOM 606 C CA . ALA A 1 75 ? -9.646 -9.101 -16.703 1.00 62.44 75 ALA A CA 1
ATOM 607 C C . ALA A 1 75 ? -10.579 -9.241 -15.489 1.00 62.44 75 ALA A C 1
ATOM 609 O O . ALA A 1 75 ? -11.710 -8.750 -15.518 1.00 62.44 75 ALA A O 1
ATOM 610 N N . VAL A 1 76 ? -10.122 -9.935 -14.444 1.00 78.06 76 VAL A N 1
ATOM 611 C CA . VAL A 1 76 ? -10.829 -10.011 -13.161 1.00 78.06 76 VAL A CA 1
ATOM 612 C C . VAL A 1 76 ? -10.906 -8.596 -12.596 1.00 78.06 76 VAL A C 1
ATOM 614 O O . VAL A 1 76 ? -9.921 -8.054 -12.101 1.00 78.06 76 VAL A O 1
ATOM 617 N N . ASN A 1 77 ? -12.078 -7.980 -12.719 1.00 86.62 77 ASN A N 1
ATOM 618 C CA . ASN A 1 77 ? -12.368 -6.717 -12.063 1.00 86.62 77 ASN A CA 1
ATOM 619 C C . ASN A 1 77 ? -12.838 -7.022 -10.644 1.00 86.62 77 ASN A C 1
ATOM 621 O O . ASN A 1 77 ? -13.776 -7.794 -10.437 1.00 86.62 77 ASN A O 1
ATOM 625 N N . PHE A 1 78 ? -12.198 -6.398 -9.668 1.00 89.38 78 PHE A N 1
ATOM 626 C CA . PHE A 1 78 ? -12.657 -6.396 -8.293 1.00 89.38 78 PHE A CA 1
ATOM 627 C C . PHE A 1 78 ? -13.796 -5.390 -8.170 1.00 89.38 78 PHE A C 1
ATOM 629 O O . PHE A 1 78 ? -13.691 -4.254 -8.630 1.00 89.38 78 PHE A O 1
ATOM 636 N N . VAL A 1 79 ? -14.902 -5.831 -7.578 1.00 90.75 79 VAL A N 1
ATOM 637 C CA . VAL A 1 79 ? -16.131 -5.045 -7.452 1.00 90.75 79 VAL A CA 1
ATOM 638 C C . VAL A 1 79 ? -16.369 -4.742 -5.983 1.00 90.75 79 VAL A C 1
ATOM 640 O O . VAL A 1 79 ? -16.333 -5.642 -5.137 1.00 90.75 79 VAL A O 1
ATOM 643 N N . CYS A 1 80 ? -16.626 -3.475 -5.673 1.00 92.25 80 CYS A N 1
ATOM 644 C CA . CYS A 1 80 ? -17.097 -3.084 -4.355 1.00 92.25 80 CYS A CA 1
ATOM 645 C C . CYS A 1 80 ? -18.453 -3.747 -4.079 1.00 92.25 80 CYS A C 1
ATOM 647 O O . CYS A 1 80 ? -19.380 -3.612 -4.863 1.00 92.25 80 CYS A O 1
ATOM 649 N N . GLN A 1 81 ? -18.616 -4.423 -2.943 1.00 89.94 81 GLN A N 1
ATOM 650 C CA . GLN A 1 81 ? -19.904 -5.053 -2.614 1.00 89.94 81 GLN A CA 1
ATOM 651 C C . GLN A 1 81 ? -20.976 -4.043 -2.158 1.00 89.94 81 GLN A C 1
ATOM 653 O O . GLN A 1 81 ? -22.157 -4.371 -2.113 1.00 89.94 81 GLN A O 1
ATOM 658 N N . LYS A 1 82 ? -20.580 -2.802 -1.833 1.00 88.62 82 LYS A N 1
ATOM 659 C CA . LYS A 1 82 ? -21.482 -1.741 -1.350 1.00 88.62 82 LYS A CA 1
ATOM 660 C C . LYS A 1 82 ? -21.948 -0.775 -2.443 1.00 88.62 82 LYS A C 1
ATOM 662 O O . LYS A 1 82 ? -22.916 -0.049 -2.231 1.00 88.62 82 LYS A O 1
ATOM 667 N N . CYS A 1 83 ? -21.274 -0.719 -3.593 1.00 92.44 83 CYS A N 1
ATOM 668 C CA . CYS A 1 83 ? -21.640 0.170 -4.700 1.00 92.44 83 CYS A CA 1
ATOM 669 C C . CYS A 1 83 ? -21.124 -0.355 -6.050 1.00 92.44 83 CYS A C 1
ATOM 671 O O . CYS A 1 83 ? -20.490 -1.395 -6.124 1.00 92.44 83 CYS A O 1
ATOM 673 N N . GLN A 1 84 ? -21.357 0.384 -7.135 1.00 90.00 84 GLN A N 1
ATOM 674 C CA . GLN A 1 84 ? -20.977 -0.032 -8.494 1.00 90.00 84 GLN A CA 1
ATOM 675 C C . GLN A 1 84 ? -19.503 0.253 -8.848 1.00 90.00 84 GLN A C 1
ATOM 677 O O . GLN A 1 84 ? -19.131 0.209 -10.017 1.00 90.00 84 GLN A O 1
ATOM 682 N N . PHE A 1 85 ? -18.658 0.584 -7.866 1.00 91.88 85 PHE A N 1
ATOM 683 C CA . PHE A 1 85 ? -17.237 0.823 -8.111 1.00 91.88 85 PHE A CA 1
ATOM 684 C C . PHE A 1 85 ? -16.519 -0.481 -8.473 1.00 91.88 85 PHE A C 1
ATOM 686 O O . PHE A 1 85 ? -16.663 -1.491 -7.778 1.00 91.88 85 PHE A O 1
ATOM 693 N N . THR A 1 86 ? -15.700 -0.438 -9.523 1.00 92.19 86 THR A N 1
ATOM 694 C CA . THR A 1 86 ? -14.904 -1.577 -9.991 1.00 92.19 86 THR A CA 1
ATOM 695 C C . THR A 1 86 ? -13.499 -1.144 -10.374 1.00 92.19 86 THR A C 1
ATOM 697 O O . THR A 1 86 ? -13.339 -0.105 -11.014 1.00 92.19 86 THR A O 1
ATOM 700 N N . ASP A 1 87 ? -12.500 -1.967 -10.072 1.00 90.44 87 ASP A N 1
ATOM 701 C CA . ASP A 1 87 ? -11.110 -1.731 -10.465 1.00 90.44 87 ASP A CA 1
ATOM 702 C C . ASP A 1 87 ? -10.402 -3.055 -10.788 1.00 90.44 87 ASP A C 1
ATOM 704 O O . ASP A 1 87 ? -10.752 -4.110 -10.263 1.00 90.44 87 ASP A O 1
ATOM 708 N N . MET A 1 88 ? -9.384 -3.016 -11.643 1.00 89.00 88 MET A N 1
ATOM 709 C CA . MET A 1 88 ? -8.564 -4.188 -11.971 1.00 89.00 88 MET A CA 1
ATOM 710 C C . MET A 1 88 ? -7.590 -4.547 -10.839 1.00 89.00 88 MET A C 1
ATOM 712 O O . MET A 1 88 ? -7.076 -5.662 -10.783 1.00 89.00 88 MET A O 1
ATOM 716 N N . LEU A 1 89 ? -7.316 -3.607 -9.930 1.00 88.94 89 LEU A N 1
ATOM 717 C CA . LEU A 1 89 ? -6.458 -3.797 -8.772 1.00 88.94 89 LEU A CA 1
ATOM 718 C C . LEU A 1 89 ? -7.295 -3.995 -7.510 1.00 88.94 89 LEU A C 1
ATOM 720 O O . LEU A 1 89 ? -8.075 -3.134 -7.092 1.00 88.94 89 LEU A O 1
ATOM 724 N N . TYR A 1 90 ? -7.046 -5.110 -6.828 1.00 88.88 90 TYR A N 1
ATOM 725 C CA . TYR A 1 90 ? -7.702 -5.419 -5.560 1.00 88.88 90 TYR A CA 1
ATOM 726 C C . TYR A 1 90 ? -7.458 -4.336 -4.502 1.00 88.88 90 TYR A C 1
ATOM 728 O O . TYR A 1 90 ? -8.379 -3.930 -3.794 1.00 88.88 90 TYR A O 1
ATOM 736 N N . TYR A 1 91 ? -6.227 -3.814 -4.448 1.00 90.81 91 TYR A N 1
ATOM 737 C CA . TYR A 1 91 ? -5.859 -2.717 -3.556 1.00 90.81 91 TYR A CA 1
ATOM 738 C C . TYR A 1 91 ? -6.735 -1.476 -3.771 1.00 90.81 91 TYR A C 1
ATOM 740 O O . TYR A 1 91 ? -7.213 -0.901 -2.797 1.00 90.81 91 TYR A O 1
ATOM 748 N N . ASN A 1 92 ? -7.008 -1.091 -5.021 1.00 91.38 92 ASN A N 1
ATOM 749 C CA . ASN A 1 92 ? -7.832 0.083 -5.319 1.00 91.38 92 ASN A CA 1
ATOM 750 C C . ASN A 1 92 ? -9.274 -0.110 -4.848 1.00 91.38 92 ASN A C 1
ATOM 752 O O . ASN A 1 92 ? -9.864 0.804 -4.276 1.00 91.38 92 ASN A O 1
ATOM 756 N N . THR A 1 93 ? -9.817 -1.318 -5.012 1.00 91.69 93 THR A N 1
ATOM 757 C CA . THR A 1 93 ? -11.153 -1.654 -4.503 1.00 91.69 93 THR A CA 1
ATOM 758 C C . THR A 1 93 ? -11.188 -1.630 -2.973 1.00 91.69 93 THR A C 1
ATOM 760 O O . THR A 1 93 ? -12.096 -1.039 -2.396 1.00 91.69 93 THR A O 1
ATOM 763 N N . LYS A 1 94 ? -10.167 -2.167 -2.291 1.00 91.75 94 LYS A N 1
ATOM 764 C CA . LYS A 1 94 ? -10.027 -2.069 -0.825 1.00 91.75 94 LYS A CA 1
ATOM 765 C C . LYS A 1 94 ? -9.898 -0.626 -0.338 1.00 91.75 94 LYS A C 1
ATOM 767 O O . LYS A 1 94 ? -10.576 -0.239 0.612 1.00 91.75 94 LYS A O 1
ATOM 772 N N . LYS A 1 95 ? -9.062 0.178 -1.000 1.00 93.06 95 LYS A N 1
ATOM 773 C CA . LYS A 1 95 ? -8.901 1.610 -0.727 1.00 93.06 95 LYS A CA 1
ATOM 774 C C . LYS A 1 95 ? -10.227 2.341 -0.881 1.00 93.06 95 LYS A C 1
ATOM 776 O O . LYS A 1 95 ? -10.597 3.094 0.012 1.00 93.06 95 LYS A O 1
ATOM 781 N N . HIS A 1 96 ? -10.958 2.081 -1.963 1.00 93.81 96 HIS A N 1
ATOM 782 C CA . HIS A 1 96 ? -12.297 2.622 -2.165 1.00 93.81 96 HIS A CA 1
ATOM 783 C C . HIS A 1 96 ? -13.231 2.237 -1.012 1.00 93.81 96 HIS A C 1
ATOM 785 O O . HIS A 1 96 ? -13.870 3.108 -0.431 1.00 93.81 96 HIS A O 1
ATOM 791 N N . VAL A 1 97 ? -13.272 0.957 -0.627 1.00 93.38 97 VAL A N 1
ATOM 792 C CA . VAL A 1 97 ? -14.124 0.501 0.477 1.00 93.38 97 VAL A CA 1
ATOM 793 C C . VAL A 1 97 ? -13.789 1.234 1.774 1.00 93.38 97 VAL A C 1
ATOM 795 O O . VAL A 1 97 ? -14.683 1.820 2.384 1.00 93.38 97 VAL A O 1
ATOM 798 N N . LEU A 1 98 ? -12.513 1.270 2.158 1.00 91.69 98 LEU A N 1
ATOM 799 C CA . LEU A 1 98 ? -12.061 1.943 3.373 1.00 91.69 98 LEU A CA 1
ATOM 800 C C . LEU A 1 98 ? -12.402 3.443 3.364 1.00 91.69 98 LEU A C 1
ATOM 802 O O . LEU A 1 98 ? -12.944 3.951 4.343 1.00 91.69 98 LEU A O 1
ATOM 806 N N . VAL A 1 99 ? -12.107 4.142 2.264 1.00 92.12 99 VAL A N 1
ATOM 807 C CA . VAL A 1 99 ? -12.204 5.609 2.181 1.00 92.12 99 VAL A CA 1
ATOM 808 C C . VAL A 1 99 ? -13.628 6.111 1.937 1.00 92.12 99 VAL A C 1
ATOM 810 O O . VAL A 1 99 ? -13.951 7.220 2.353 1.00 92.12 99 VAL A O 1
ATOM 813 N N . SER A 1 100 ? -14.467 5.332 1.253 1.00 92.56 100 SER A N 1
ATOM 814 C CA . SER A 1 100 ? -15.818 5.750 0.855 1.00 92.56 100 SER A CA 1
ATOM 815 C C . SER A 1 100 ? -16.926 5.179 1.736 1.00 92.56 100 SER A C 1
ATOM 817 O O . SER A 1 100 ? -17.972 5.808 1.856 1.00 92.56 100 SER A O 1
ATOM 819 N N . HIS A 1 101 ? -16.724 4.006 2.345 1.00 92.88 101 HIS A N 1
ATOM 820 C CA . HIS A 1 101 ? -17.780 3.311 3.098 1.00 92.88 101 HIS A CA 1
ATOM 821 C C . HIS A 1 101 ? -17.475 3.136 4.586 1.00 92.88 101 HIS A C 1
ATOM 823 O O . HIS A 1 101 ? -18.350 2.699 5.334 1.00 92.88 101 HIS A O 1
ATOM 829 N N . PHE A 1 102 ? -16.255 3.450 5.029 1.00 89.88 102 PHE A N 1
ATOM 830 C CA . PHE A 1 102 ? -15.813 3.234 6.407 1.00 89.88 102 PHE A CA 1
ATOM 831 C C . PHE A 1 102 ? -15.058 4.442 6.993 1.00 89.88 102 PHE A C 1
ATOM 833 O O . PHE A 1 102 ? -14.035 4.275 7.657 1.00 89.88 102 PHE A O 1
ATOM 840 N N . GLN A 1 103 ? -15.596 5.662 6.845 1.00 87.12 103 GLN A N 1
ATOM 841 C CA . GLN A 1 103 ? -15.035 6.881 7.463 1.00 87.12 103 GLN A CA 1
ATOM 842 C C . GLN A 1 103 ? -14.711 6.713 8.955 1.00 87.12 103 GLN A C 1
ATOM 844 O O . GLN A 1 103 ? -13.665 7.160 9.417 1.00 87.12 103 GLN A O 1
ATOM 849 N N . ASN A 1 104 ? -15.571 6.007 9.695 1.00 85.75 104 ASN A N 1
ATOM 850 C CA . ASN A 1 104 ? -15.374 5.751 11.123 1.00 85.75 104 ASN A CA 1
ATOM 851 C C . ASN A 1 104 ? -14.105 4.924 11.404 1.00 85.75 104 ASN A C 1
ATOM 853 O O . ASN A 1 104 ? -13.424 5.168 12.399 1.00 85.75 104 ASN A O 1
ATOM 857 N N . LEU A 1 105 ? -13.757 3.971 10.526 1.00 85.56 105 LEU A N 1
ATOM 858 C CA . LEU A 1 105 ? -12.502 3.221 10.638 1.00 85.56 105 LEU A CA 1
ATOM 859 C C . LEU A 1 105 ? -11.306 4.112 10.314 1.00 85.56 105 LEU A C 1
ATOM 861 O O . LEU A 1 105 ? -10.298 4.037 11.007 1.00 85.56 105 LEU A O 1
ATOM 865 N N . ILE A 1 106 ? -11.420 5.009 9.332 1.00 86.19 106 ILE A N 1
ATOM 866 C CA . ILE A 1 106 ? -10.356 5.982 9.051 1.00 86.19 106 ILE A CA 1
ATOM 867 C C . ILE A 1 106 ? -10.060 6.793 10.316 1.00 86.19 106 ILE A C 1
ATOM 869 O O . ILE A 1 106 ? -8.919 6.842 10.757 1.00 86.19 106 ILE A O 1
ATOM 873 N N . SER A 1 107 ? -11.072 7.341 10.986 1.00 85.62 107 SER A N 1
ATOM 874 C CA . SER A 1 107 ? -10.865 8.100 12.228 1.00 85.62 107 SER A CA 1
ATOM 875 C C . SER A 1 107 ? -10.239 7.275 13.364 1.00 85.62 107 SER A C 1
ATOM 877 O O . SER A 1 107 ? -9.522 7.832 14.200 1.00 85.62 107 SER A O 1
ATOM 879 N N . ALA A 1 108 ? -10.475 5.960 13.398 1.00 86.38 108 ALA A N 1
ATOM 880 C CA . ALA A 1 108 ? -9.923 5.054 14.405 1.00 86.38 108 ALA A CA 1
ATOM 881 C C . ALA A 1 108 ? -8.451 4.675 14.159 1.00 86.38 108 ALA A C 1
ATOM 883 O O . ALA A 1 108 ? -7.739 4.379 15.119 1.00 86.38 108 ALA A O 1
ATOM 884 N N . TYR A 1 109 ? -7.994 4.684 12.904 1.00 85.81 109 TYR A N 1
ATOM 885 C CA . TYR A 1 109 ? -6.623 4.309 12.533 1.00 85.81 109 TYR A CA 1
ATOM 886 C C . TYR A 1 109 ? -5.732 5.510 12.215 1.00 85.81 109 TYR A C 1
ATOM 888 O O . TYR A 1 109 ? -4.516 5.377 12.302 1.00 85.81 109 TYR A O 1
ATOM 896 N N . PHE A 1 110 ? -6.302 6.662 11.866 1.00 90.00 110 PHE A N 1
ATOM 897 C CA . PHE A 1 110 ? -5.558 7.811 11.365 1.00 90.00 110 PHE A CA 1
ATOM 898 C C . PHE A 1 110 ? -5.467 8.889 12.435 1.00 90.00 110 PHE A C 1
ATOM 900 O O . PHE A 1 110 ? -6.485 9.346 12.967 1.00 90.00 110 PHE A O 1
ATOM 907 N N . GLU A 1 111 ? -4.240 9.286 12.744 1.00 85.94 111 GLU A N 1
ATOM 908 C CA . GLU A 1 111 ? -3.919 10.452 13.554 1.00 85.94 111 GLU A CA 1
ATOM 909 C C . GLU A 1 111 ? -3.155 11.452 12.702 1.00 85.94 111 GLU A C 1
ATOM 911 O O . GLU A 1 111 ? -2.237 11.085 11.970 1.00 85.94 111 GLU A O 1
ATOM 916 N N . GLU A 1 112 ? -3.546 12.711 12.816 1.00 80.38 112 GLU A N 1
ATOM 917 C CA . GLU A 1 112 ? -2.811 13.843 12.273 1.00 80.38 112 GLU A CA 1
ATOM 918 C C . GLU A 1 112 ? -2.312 14.612 13.489 1.00 80.38 112 GLU A C 1
ATOM 920 O O . GLU A 1 112 ? -3.117 15.021 14.332 1.00 80.38 112 GLU A O 1
ATOM 925 N N . ARG A 1 113 ? -0.991 14.727 13.629 1.00 74.50 113 ARG A N 1
ATOM 926 C CA . ARG A 1 113 ? -0.383 15.551 14.671 1.00 74.50 113 ARG A CA 1
ATOM 927 C C . ARG A 1 113 ? 0.183 16.791 13.988 1.00 74.50 113 ARG A C 1
ATOM 929 O O . ARG A 1 113 ? 1.005 16.634 13.085 1.00 74.50 113 ARG A O 1
ATOM 936 N N . PRO A 1 114 ? -0.282 17.998 14.348 1.00 64.44 114 PRO A N 1
ATOM 937 C CA . PRO A 1 114 ? 0.390 19.203 13.897 1.00 64.44 114 PRO A CA 1
ATOM 938 C C . PRO A 1 114 ? 1.800 19.188 14.491 1.00 64.44 114 PRO A C 1
ATOM 940 O O . PRO A 1 114 ? 1.944 19.011 15.702 1.00 64.44 114 PRO A O 1
ATOM 943 N N . ASP A 1 115 ? 2.822 19.302 13.646 1.00 61.12 115 ASP A N 1
ATOM 944 C CA . ASP A 1 115 ? 4.181 19.486 14.139 1.00 61.12 115 ASP A CA 1
ATOM 945 C C . ASP A 1 115 ? 4.306 20.927 14.651 1.00 61.12 115 ASP A C 1
ATOM 947 O O . ASP A 1 115 ? 4.043 21.887 13.927 1.00 61.12 115 ASP A O 1
ATOM 951 N N . GLU A 1 116 ? 4.667 21.084 15.924 1.00 59.97 116 GLU A N 1
ATOM 952 C CA . GLU A 1 116 ? 4.885 22.393 16.551 1.00 59.97 116 GLU A CA 1
ATOM 953 C C . GLU A 1 116 ? 6.179 23.064 16.041 1.00 59.97 116 GLU A C 1
ATOM 955 O O . GLU A 1 116 ? 6.432 24.231 16.344 1.00 59.97 116 GLU A O 1
ATOM 960 N N . SER A 1 117 ? 6.993 22.336 15.267 1.00 61.19 117 SER A N 1
ATOM 961 C CA . SER A 1 117 ? 8.343 22.728 14.849 1.00 61.19 117 SER A CA 1
ATOM 962 C C . SER A 1 117 ? 8.401 23.411 13.476 1.00 61.19 117 SER A C 1
ATOM 964 O O . SER A 1 117 ? 9.302 24.216 13.239 1.00 61.19 117 SER A O 1
ATOM 966 N N . GLU A 1 118 ? 7.452 23.131 12.575 1.00 58.03 118 GLU A N 1
ATOM 967 C CA . GLU A 1 118 ? 7.412 23.695 11.219 1.00 58.03 118 GLU A CA 1
ATOM 968 C C . GLU A 1 118 ? 5.970 24.017 10.796 1.00 58.03 118 GLU A C 1
ATOM 970 O O . GLU A 1 118 ? 5.134 23.128 10.662 1.00 58.03 118 GLU A O 1
ATOM 975 N N . GLU A 1 119 ? 5.683 25.294 10.517 1.00 56.53 119 GLU A N 1
ATOM 976 C CA . GLU A 1 119 ? 4.331 25.856 10.315 1.00 56.53 119 GLU A CA 1
ATOM 977 C C . GLU A 1 119 ? 3.503 25.263 9.146 1.00 56.53 119 GLU A C 1
ATOM 979 O O . GLU A 1 119 ? 2.420 25.764 8.852 1.00 56.53 119 GLU A O 1
ATOM 984 N N . ASN A 1 120 ? 3.962 24.217 8.450 1.00 58.12 120 ASN A N 1
ATOM 985 C CA . ASN A 1 120 ? 3.246 23.615 7.318 1.00 58.12 120 ASN A CA 1
ATOM 986 C C . ASN A 1 120 ? 3.369 22.084 7.184 1.00 58.12 120 ASN A C 1
ATOM 988 O O . ASN A 1 120 ? 2.847 21.537 6.209 1.00 58.12 120 ASN A O 1
ATOM 992 N N . PHE A 1 121 ? 4.010 21.372 8.119 1.00 61.06 121 PHE A N 1
ATOM 993 C CA . PHE A 1 121 ? 4.100 19.908 8.053 1.00 61.06 121 PHE A CA 1
ATOM 994 C C . PHE A 1 121 ? 3.115 19.243 9.018 1.00 61.06 121 PHE A C 1
ATOM 996 O O . PHE A 1 121 ? 3.144 19.438 10.230 1.00 61.06 121 PHE A O 1
ATOM 1003 N N . THR A 1 122 ? 2.182 18.474 8.454 1.00 70.38 122 THR A N 1
ATOM 1004 C CA . THR A 1 122 ? 1.267 17.630 9.227 1.00 70.38 122 THR A CA 1
ATOM 1005 C C . THR A 1 122 ? 1.777 16.204 9.166 1.00 70.38 122 THR A C 1
ATOM 1007 O O . THR A 1 122 ? 1.748 15.575 8.106 1.00 70.38 122 THR A O 1
ATOM 1010 N N . ASP A 1 123 ? 2.234 15.685 10.296 1.00 79.75 123 ASP A N 1
ATOM 1011 C CA . ASP A 1 123 ? 2.668 14.303 10.358 1.00 79.75 123 ASP A CA 1
ATOM 1012 C C . ASP A 1 123 ? 1.457 13.371 10.448 1.00 79.75 123 ASP A C 1
ATOM 1014 O O . ASP A 1 123 ? 0.537 13.568 11.255 1.00 79.75 123 ASP A O 1
ATOM 1018 N N . HIS A 1 124 ? 1.470 12.315 9.636 1.00 86.81 124 HIS A N 1
ATOM 1019 C CA . HIS A 1 124 ? 0.427 11.299 9.648 1.00 86.81 124 HIS A CA 1
ATOM 1020 C C . HIS A 1 124 ? 0.920 10.055 10.382 1.00 86.81 124 HIS A C 1
ATOM 1022 O O . HIS A 1 124 ? 1.942 9.472 10.025 1.00 86.81 124 HIS A O 1
ATOM 1028 N N . TYR A 1 125 ? 0.158 9.595 11.371 1.00 90.25 125 TYR A N 1
ATOM 1029 C CA . TYR A 1 125 ? 0.495 8.407 12.150 1.00 90.25 125 TYR A CA 1
ATOM 1030 C C . TYR A 1 125 ? -0.641 7.390 12.167 1.00 90.25 125 TYR A C 1
ATOM 1032 O O . TYR A 1 125 ? -1.829 7.728 12.198 1.00 90.25 125 TYR A O 1
ATOM 1040 N N . CYS A 1 126 ? -0.274 6.110 12.211 1.00 91.19 126 CYS A N 1
ATOM 1041 C CA . CYS A 1 126 ? -1.224 5.049 12.510 1.00 91.19 126 CYS A CA 1
ATOM 1042 C C . CYS A 1 126 ? -1.497 4.988 14.019 1.00 91.19 126 CYS A C 1
ATOM 1044 O O . CYS A 1 126 ? -0.620 4.596 14.782 1.00 91.19 126 CYS A O 1
ATOM 1046 N N . LYS A 1 127 ? -2.729 5.249 14.463 1.00 90.38 127 LYS A N 1
ATOM 1047 C CA . LYS A 1 127 ? -3.133 5.187 15.886 1.00 90.38 127 LYS A CA 1
ATOM 1048 C C . LYS A 1 127 ? -2.907 3.832 16.552 1.00 90.38 127 LYS A C 1
ATOM 1050 O O . LYS A 1 127 ? -2.792 3.749 17.769 1.00 90.38 127 LYS A O 1
ATOM 1055 N N . LYS A 1 128 ? -2.908 2.749 15.772 1.00 87.75 128 LYS A N 1
ATOM 1056 C CA . LYS A 1 128 ? -2.838 1.378 16.295 1.00 87.75 128 LYS A CA 1
ATOM 1057 C C . LYS A 1 128 ? -1.414 0.882 16.519 1.00 87.75 128 LYS A C 1
ATOM 1059 O O . LYS A 1 128 ? -1.195 0.108 17.441 1.00 87.75 128 LYS A O 1
ATOM 1064 N N . CYS A 1 129 ? -0.465 1.309 15.691 1.00 90.06 129 CYS A N 1
AT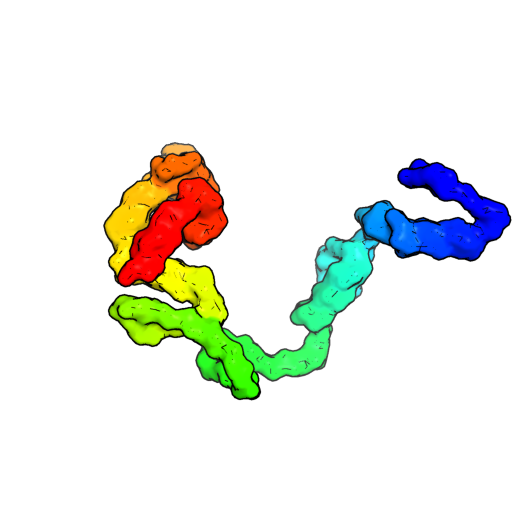OM 1065 C CA . CYS A 1 129 ? 0.925 0.842 15.757 1.00 90.06 129 CYS A CA 1
ATOM 1066 C C . CYS A 1 129 ? 1.959 1.974 15.790 1.00 90.06 129 CYS A C 1
ATOM 1068 O O . CYS A 1 129 ? 3.155 1.705 15.767 1.00 90.06 129 CYS A O 1
ATOM 1070 N N . ASN A 1 130 ? 1.502 3.227 15.837 1.00 88.75 130 ASN A N 1
ATOM 1071 C CA . ASN A 1 130 ? 2.313 4.442 15.854 1.00 88.75 130 ASN A CA 1
ATOM 1072 C C . ASN A 1 130 ? 3.289 4.560 14.664 1.00 88.75 130 ASN A C 1
ATOM 1074 O O . ASN A 1 130 ? 4.310 5.237 14.754 1.00 88.75 130 ASN A O 1
ATOM 1078 N N . ALA A 1 131 ? 2.987 3.892 13.544 1.00 88.19 131 ALA A N 1
ATOM 1079 C CA . ALA A 1 131 ? 3.784 3.984 12.328 1.00 88.19 131 ALA A CA 1
ATOM 1080 C C . ALA A 1 131 ? 3.638 5.371 11.695 1.00 88.19 131 ALA A C 1
ATOM 1082 O O . ALA A 1 131 ? 2.517 5.839 11.489 1.00 88.19 131 ALA A O 1
ATOM 1083 N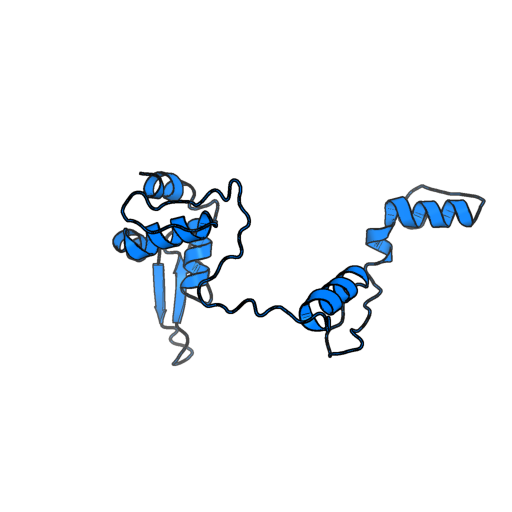 N . PHE A 1 132 ? 4.772 5.992 11.376 1.00 88.50 132 PHE A N 1
ATOM 1084 C CA . PHE A 1 132 ? 4.839 7.265 10.666 1.00 88.50 132 PHE A CA 1
ATOM 1085 C C . PHE A 1 132 ? 4.542 7.096 9.172 1.00 88.50 132 PHE A C 1
ATOM 1087 O O . PHE A 1 132 ? 4.963 6.120 8.544 1.00 88.50 132 PHE A O 1
ATOM 1094 N N . ALA A 1 133 ? 3.861 8.080 8.597 1.00 87.31 133 ALA A N 1
ATOM 1095 C CA . ALA A 1 133 ? 3.613 8.214 7.178 1.00 87.31 133 ALA A CA 1
ATOM 1096 C C . ALA A 1 133 ? 3.765 9.679 6.749 1.00 87.31 133 ALA A C 1
ATOM 1098 O O . ALA A 1 133 ? 3.232 10.598 7.361 1.00 87.31 133 ALA A O 1
ATOM 1099 N N . ASN A 1 134 ? 4.437 9.881 5.620 1.00 82.75 134 ASN A N 1
ATOM 1100 C CA . ASN A 1 134 ? 4.667 11.202 5.029 1.00 82.75 134 ASN A CA 1
ATOM 1101 C C . ASN A 1 134 ? 3.446 11.791 4.296 1.00 82.75 134 ASN A C 1
ATOM 1103 O O . ASN A 1 134 ? 3.523 12.877 3.735 1.00 82.75 134 ASN A O 1
ATOM 1107 N N . SER A 1 135 ? 2.350 11.037 4.201 1.00 87.94 135 SER A N 1
ATOM 1108 C CA . SER A 1 135 ? 1.112 11.456 3.547 1.00 87.94 135 SER A CA 1
ATOM 1109 C C . SER A 1 135 ? -0.044 10.565 3.983 1.00 87.94 135 SER A C 1
ATOM 1111 O O . SER A 1 135 ? 0.137 9.391 4.329 1.00 87.94 135 SER A O 1
ATOM 1113 N N . ARG A 1 136 ? -1.263 11.094 3.880 1.00 88.12 136 ARG A N 1
ATOM 1114 C CA . ARG A 1 136 ? -2.491 10.331 4.120 1.00 88.12 136 ARG A CA 1
ATOM 1115 C C . ARG A 1 136 ? -2.598 9.085 3.235 1.00 88.12 136 ARG A C 1
ATOM 1117 O O . ARG A 1 136 ? -3.005 8.033 3.718 1.00 88.12 136 ARG A O 1
ATOM 1124 N N . ASP A 1 137 ? -2.203 9.171 1.965 1.00 89.94 137 ASP A N 1
ATOM 1125 C CA . ASP A 1 137 ? -2.186 8.024 1.049 1.00 89.94 137 ASP A CA 1
ATOM 1126 C C . ASP A 1 137 ? -1.174 6.950 1.463 1.00 89.94 137 ASP A C 1
ATOM 1128 O O . ASP A 1 137 ? -1.492 5.760 1.413 1.00 89.94 137 ASP A O 1
ATOM 1132 N N . SER A 1 138 ? 0.010 7.356 1.931 1.00 90.38 138 SER A N 1
ATOM 1133 C CA . SER A 1 138 ? 1.011 6.436 2.484 1.00 90.38 138 SER A CA 1
ATOM 1134 C C . SER A 1 138 ? 0.480 5.718 3.729 1.00 90.38 138 SER A C 1
ATOM 1136 O O . SER A 1 138 ? 0.640 4.503 3.869 1.00 90.38 138 SER A O 1
ATOM 1138 N N . LEU A 1 139 ? -0.272 6.426 4.578 1.00 90.69 139 LEU A N 1
ATOM 1139 C CA . LEU A 1 139 ? -0.926 5.830 5.741 1.00 90.69 139 LEU A CA 1
ATOM 1140 C C . LEU A 1 139 ? -2.053 4.855 5.350 1.00 90.69 139 LEU A C 1
A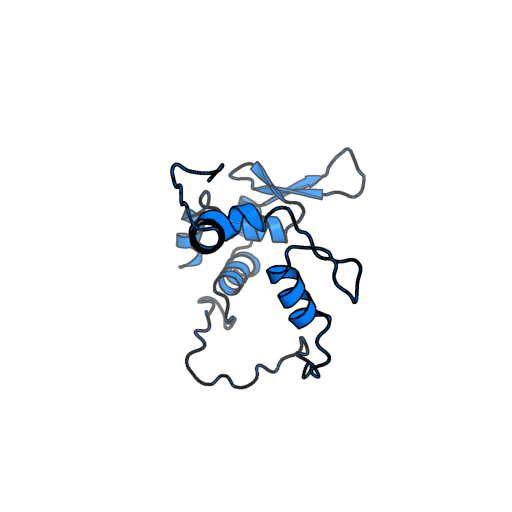TOM 1142 O O . LEU A 1 139 ? -2.166 3.781 5.938 1.00 90.69 139 LEU A O 1
ATOM 1146 N N . ILE A 1 140 ? -2.849 5.166 4.319 1.00 92.06 140 ILE A N 1
ATOM 1147 C CA . ILE A 1 140 ? -3.850 4.236 3.757 1.00 92.06 140 ILE A CA 1
ATOM 1148 C C . ILE A 1 140 ? -3.184 2.973 3.228 1.00 92.06 140 ILE A C 1
ATOM 1150 O O . ILE A 1 140 ? -3.655 1.869 3.504 1.00 92.06 140 ILE A O 1
ATOM 1154 N N . TYR A 1 141 ? -2.097 3.119 2.475 1.00 91.56 141 TYR A N 1
ATOM 1155 C CA . TYR A 1 141 ? -1.329 1.980 1.997 1.00 91.56 141 TYR A CA 1
ATOM 1156 C C . TYR A 1 141 ? -0.839 1.123 3.169 1.00 91.56 141 TYR A C 1
ATOM 1158 O O . TYR A 1 141 ? -1.144 -0.066 3.204 1.00 91.56 141 TYR A O 1
ATOM 1166 N N . HIS A 1 142 ? -0.209 1.738 4.175 1.00 92.12 142 HIS A N 1
ATOM 1167 C CA . HIS A 1 142 ? 0.228 1.054 5.391 1.00 92.12 142 HIS A CA 1
ATOM 1168 C C . HIS A 1 142 ? -0.905 0.257 6.055 1.00 92.12 142 HIS A C 1
ATOM 1170 O O . HIS A 1 142 ? -0.739 -0.931 6.317 1.00 92.12 142 HIS A O 1
ATOM 1176 N N . VAL A 1 143 ? -2.064 0.875 6.300 1.00 91.06 143 VAL A N 1
ATOM 1177 C CA . VAL A 1 143 ? -3.192 0.218 6.982 1.00 91.06 143 VAL A CA 1
ATOM 1178 C C . VAL A 1 143 ? -3.746 -0.962 6.175 1.00 91.06 143 VAL A C 1
ATOM 1180 O O . VAL A 1 143 ? -4.161 -1.957 6.759 1.00 91.06 143 VAL A O 1
ATOM 1183 N N . LEU A 1 144 ? -3.730 -0.883 4.843 1.00 90.56 144 LEU A N 1
ATOM 1184 C CA . LEU A 1 144 ? -4.280 -1.924 3.968 1.00 90.56 144 LEU A CA 1
ATOM 1185 C C . LEU A 1 144 ? -3.312 -3.068 3.644 1.00 90.56 144 LEU A C 1
ATOM 1187 O O . LEU A 1 144 ? -3.777 -4.126 3.217 1.00 90.56 144 LEU A O 1
ATOM 1191 N N . THR A 1 145 ? -1.998 -2.864 3.779 1.00 88.38 145 THR A N 1
ATOM 1192 C CA . THR A 1 145 ? -0.986 -3.868 3.400 1.00 88.38 145 THR A CA 1
ATOM 1193 C C . THR A 1 145 ? -0.129 -4.362 4.560 1.00 88.38 145 THR A C 1
ATOM 1195 O O . THR A 1 145 ? 0.577 -5.355 4.400 1.00 88.38 145 THR A O 1
ATOM 1198 N N . SER A 1 146 ? -0.120 -3.670 5.702 1.00 88.00 146 SER A N 1
ATOM 1199 C CA . SER A 1 146 ? 0.684 -4.073 6.856 1.00 88.00 146 SER A CA 1
ATOM 1200 C C . SER A 1 146 ? 0.122 -5.333 7.504 1.00 88.00 146 SER A C 1
ATOM 1202 O O . SER A 1 146 ? -1.078 -5.453 7.738 1.00 88.00 146 SER A O 1
ATOM 1204 N N . GLU A 1 147 ? 1.013 -6.249 7.882 1.00 84.88 147 GLU A N 1
ATOM 1205 C CA . GLU A 1 147 ? 0.624 -7.477 8.574 1.00 84.88 147 GLU A CA 1
ATOM 1206 C C . GLU A 1 147 ? 0.016 -7.234 9.959 1.00 84.88 147 GLU A C 1
ATOM 1208 O O . GLU A 1 147 ? -0.735 -8.073 10.454 1.00 84.88 147 GLU A O 1
ATOM 1213 N N . VAL A 1 148 ? 0.323 -6.082 10.561 1.00 86.06 148 VAL A N 1
ATOM 1214 C CA . VAL A 1 148 ? -0.198 -5.652 11.866 1.00 86.06 148 VAL A CA 1
ATOM 1215 C C . VAL A 1 148 ? -1.719 -5.484 11.833 1.00 86.06 148 VAL A C 1
ATOM 1217 O O . VAL A 1 148 ? -2.379 -5.687 12.846 1.00 86.06 148 VAL A O 1
ATOM 1220 N N . HIS A 1 149 ? -2.265 -5.162 10.658 1.00 87.38 149 HIS A N 1
ATOM 1221 C CA . HIS A 1 149 ? -3.664 -4.792 10.449 1.00 87.38 149 HIS A CA 1
ATOM 1222 C C . HIS A 1 149 ? -4.439 -5.851 9.648 1.00 87.38 149 HIS A C 1
ATOM 1224 O O . HIS A 1 149 ? -5.430 -5.537 8.993 1.00 87.38 149 HIS A O 1
ATOM 1230 N N . LYS A 1 150 ? -4.006 -7.123 9.665 1.00 83.12 150 LYS A N 1
ATOM 1231 C CA . LYS A 1 150 ? -4.694 -8.232 8.959 1.00 83.12 150 LYS A CA 1
ATOM 1232 C C . LYS A 1 150 ? -6.158 -8.406 9.391 1.00 83.12 150 LYS A C 1
ATOM 1234 O O . LYS A 1 150 ? -6.981 -8.897 8.623 1.00 83.12 150 LYS A O 1
ATOM 1239 N N . ASP A 1 151 ? -6.514 -7.980 10.599 1.00 79.00 151 ASP A N 1
ATOM 1240 C CA . ASP A 1 151 ? -7.885 -7.987 11.114 1.00 79.00 151 ASP A CA 1
ATOM 1241 C C . ASP A 1 151 ? -8.839 -7.089 10.306 1.00 79.00 151 ASP A C 1
ATOM 1243 O O . ASP A 1 151 ? -10.005 -7.448 10.124 1.00 79.00 151 ASP A O 1
ATOM 1247 N N . LEU A 1 152 ? -8.343 -5.982 9.740 1.00 81.38 152 LEU A N 1
ATOM 1248 C CA . LEU A 1 152 ? -9.124 -5.109 8.857 1.00 81.38 152 LEU A CA 1
ATOM 1249 C C . LEU A 1 152 ? -9.566 -5.813 7.576 1.00 81.38 152 LEU A C 1
ATOM 1251 O O . LEU A 1 152 ? -10.641 -5.503 7.060 1.00 81.38 152 LEU A O 1
ATOM 1255 N N . GLU A 1 153 ? -8.794 -6.774 7.065 1.00 73.38 153 GLU A N 1
ATOM 1256 C CA . GLU A 1 153 ? -9.171 -7.512 5.854 1.00 73.38 153 GLU A CA 1
ATOM 1257 C C . GLU A 1 153 ? -10.489 -8.271 6.045 1.00 73.38 153 GLU A C 1
ATOM 1259 O O . GLU A 1 153 ? -11.327 -8.289 5.143 1.00 73.38 153 GLU A O 1
ATOM 1264 N N . ASN A 1 154 ? -10.720 -8.810 7.245 1.00 73.31 154 ASN A N 1
ATOM 1265 C CA . ASN A 1 154 ? -11.957 -9.514 7.586 1.00 73.31 154 ASN A CA 1
ATOM 1266 C C . ASN A 1 154 ? -13.167 -8.573 7.694 1.00 73.31 154 ASN A C 1
ATOM 1268 O O . ASN A 1 154 ? -14.300 -9.003 7.483 1.00 73.31 154 ASN A O 1
ATOM 1272 N N . ILE A 1 155 ? -12.939 -7.302 8.037 1.00 76.31 155 ILE A N 1
ATOM 1273 C CA . ILE A 1 155 ? -13.990 -6.284 8.179 1.00 76.31 155 ILE A CA 1
ATOM 1274 C C . ILE A 1 155 ? -14.368 -5.707 6.811 1.00 76.31 155 ILE A C 1
ATOM 1276 O O . ILE A 1 155 ? -15.545 -5.490 6.545 1.00 76.31 155 ILE A O 1
ATOM 1280 N N . LEU A 1 156 ? -13.383 -5.481 5.937 1.00 77.44 156 LEU A N 1
ATOM 1281 C CA . LEU A 1 156 ? -13.596 -4.928 4.594 1.00 77.44 156 LEU A CA 1
ATOM 1282 C C . LEU A 1 156 ? -14.164 -5.957 3.600 1.00 77.44 156 LEU A C 1
ATOM 1284 O O . LEU A 1 156 ? -14.700 -5.563 2.567 1.00 77.44 156 LEU A O 1
ATOM 1288 N N . GLY A 1 157 ? -14.025 -7.254 3.894 1.00 62.50 157 GLY A N 1
ATOM 1289 C CA . GLY A 1 157 ? -14.574 -8.355 3.096 1.00 62.50 157 GLY A CA 1
ATOM 1290 C C . GLY A 1 157 ? -16.036 -8.718 3.393 1.00 62.50 157 GLY A C 1
ATOM 1291 O O . GLY A 1 157 ? -16.551 -9.636 2.757 1.00 62.50 157 GLY A O 1
ATOM 1292 N N . ARG A 1 158 ? -16.687 -8.041 4.350 1.00 56.31 158 ARG A N 1
ATOM 1293 C CA . ARG A 1 158 ? -18.122 -8.172 4.661 1.00 56.31 158 ARG A CA 1
ATOM 1294 C C . ARG A 1 158 ? -18.915 -6.992 4.107 1.00 56.31 158 ARG A C 1
ATOM 1296 O O . ARG A 1 158 ? -20.037 -7.246 3.626 1.00 56.31 158 ARG A O 1
#